Protein AF-A0A4D7QRL1-F1 (afdb_monomer_lite)

Radius of gyration: 17.26 Å; chains: 1; bounding box: 46×20×50 Å

Structure (mmCIF, N/CA/C/O backbone):
data_AF-A0A4D7QRL1-F1
#
_entry.id   AF-A0A4D7QRL1-F1
#
loop_
_atom_site.group_PDB
_atom_site.id
_atom_site.type_symbol
_atom_site.label_atom_id
_atom_site.label_alt_id
_atom_site.label_comp_id
_atom_site.label_asym_id
_atom_site.label_entity_id
_atom_site.label_seq_id
_atom_site.pdbx_PDB_ins_code
_atom_site.Cartn_x
_atom_site.Cartn_y
_atom_site.Cartn_z
_atom_site.occupancy
_atom_site.B_iso_or_equiv
_atom_site.auth_seq_id
_atom_site.auth_comp_id
_atom_site.auth_asym_id
_atom_site.auth_atom_id
_atom_site.pdbx_PDB_model_num
ATOM 1 N N . MET A 1 1 ? -24.649 6.420 22.017 1.00 55.12 1 MET A N 1
ATOM 2 C CA . MET A 1 1 ? -23.745 7.442 21.421 1.00 55.12 1 MET A CA 1
ATOM 3 C C . MET A 1 1 ? -22.504 6.752 20.880 1.00 55.12 1 MET A C 1
ATOM 5 O O . MET A 1 1 ? -21.959 5.918 21.598 1.00 55.12 1 MET A O 1
ATOM 9 N N . PRO A 1 2 ? -22.074 7.042 19.639 1.00 66.38 2 PRO A N 1
ATOM 10 C CA . PRO A 1 2 ? -20.916 6.383 19.049 1.00 66.38 2 PRO A CA 1
ATOM 11 C C . PRO A 1 2 ? -19.636 6.770 19.799 1.00 66.38 2 PRO A C 1
ATOM 13 O O . PRO A 1 2 ? -19.441 7.926 20.166 1.00 66.38 2 PRO A O 1
ATOM 16 N N . ASP A 1 3 ? -18.787 5.776 20.050 1.00 79.56 3 ASP A N 1
ATOM 17 C CA . ASP A 1 3 ? -17.551 5.923 20.818 1.00 79.56 3 ASP A CA 1
ATOM 18 C C . ASP A 1 3 ? -16.547 6.834 20.080 1.00 79.56 3 ASP A C 1
ATOM 20 O O . ASP A 1 3 ? -16.092 6.468 18.988 1.00 79.56 3 ASP A O 1
ATOM 24 N N . PRO A 1 4 ? -16.164 7.990 20.657 1.00 83.62 4 PRO A N 1
ATOM 25 C CA . PRO A 1 4 ? -15.233 8.925 20.032 1.00 83.62 4 PRO A CA 1
ATOM 26 C C . PRO A 1 4 ? -13.893 8.284 19.655 1.00 83.62 4 PRO A C 1
ATOM 28 O O . PRO A 1 4 ? -13.338 8.599 18.603 1.00 83.62 4 PRO A O 1
ATOM 31 N N . VAL A 1 5 ? -13.386 7.352 20.470 1.00 83.44 5 VAL A N 1
ATOM 32 C CA . VAL A 1 5 ? -12.102 6.681 20.222 1.00 83.44 5 VAL A CA 1
ATOM 33 C C . VAL A 1 5 ? -12.203 5.774 18.999 1.00 83.44 5 VAL A C 1
ATOM 35 O O . VAL A 1 5 ? -11.312 5.777 18.149 1.00 83.44 5 VAL A O 1
ATOM 38 N N . ALA A 1 6 ? -13.317 5.051 18.859 1.00 82.00 6 ALA A N 1
ATOM 39 C CA . ALA A 1 6 ? -13.583 4.223 17.689 1.00 82.00 6 ALA A CA 1
ATOM 40 C C . ALA A 1 6 ? -13.711 5.064 16.412 1.00 82.00 6 ALA A C 1
ATOM 42 O O . ALA A 1 6 ? -13.138 4.699 15.387 1.00 82.00 6 ALA A O 1
ATOM 43 N N . ILE A 1 7 ? -14.405 6.208 16.470 1.00 84.12 7 ILE A N 1
ATOM 44 C CA . ILE A 1 7 ? -14.516 7.127 15.327 1.00 84.12 7 ILE A CA 1
ATOM 45 C C . ILE A 1 7 ? -13.128 7.613 14.905 1.00 84.12 7 ILE A C 1
ATOM 47 O O . ILE A 1 7 ? -12.784 7.532 13.728 1.00 84.12 7 ILE A O 1
ATOM 51 N N . VAL A 1 8 ? -12.306 8.074 15.852 1.00 88.88 8 VAL A N 1
ATOM 52 C CA . VAL A 1 8 ? -10.949 8.552 15.555 1.00 88.88 8 VAL A CA 1
ATOM 53 C C . VAL A 1 8 ? -10.091 7.434 14.963 1.00 88.88 8 VAL A C 1
ATOM 55 O O . VAL A 1 8 ? -9.444 7.649 13.940 1.00 88.88 8 VAL A O 1
ATOM 58 N N . ALA A 1 9 ? -10.127 6.226 15.532 1.00 87.62 9 ALA A N 1
ATOM 59 C CA . ALA A 1 9 ? -9.399 5.070 15.009 1.00 87.62 9 ALA A CA 1
ATOM 60 C C . ALA A 1 9 ? -9.807 4.733 13.564 1.00 87.62 9 ALA A C 1
ATOM 62 O O . ALA A 1 9 ? -8.959 4.424 12.726 1.00 87.62 9 ALA A O 1
ATOM 63 N N . ILE A 1 10 ? -11.097 4.828 13.247 1.00 87.88 10 ILE A N 1
ATOM 64 C CA . ILE A 1 10 ? -11.623 4.618 11.896 1.00 87.88 10 ILE A CA 1
ATOM 65 C C . ILE A 1 10 ? -11.140 5.717 10.945 1.00 87.88 10 ILE A C 1
ATOM 67 O O . ILE A 1 10 ? -10.627 5.417 9.868 1.00 87.88 10 ILE A O 1
ATOM 71 N N . VAL A 1 11 ? -11.261 6.984 11.345 1.00 89.69 11 VAL A N 1
ATOM 72 C CA . VAL A 1 11 ? -10.868 8.140 10.526 1.00 89.69 11 VAL A CA 1
ATOM 73 C C . VAL A 1 11 ? -9.372 8.117 10.224 1.00 89.69 11 VAL A C 1
ATOM 75 O O . VAL A 1 11 ? -8.985 8.286 9.068 1.00 89.69 11 VAL A O 1
ATOM 78 N N . VAL A 1 12 ? -8.534 7.844 11.228 1.00 91.06 12 VAL A N 1
ATOM 79 C CA . VAL A 1 12 ? -7.075 7.732 11.073 1.00 91.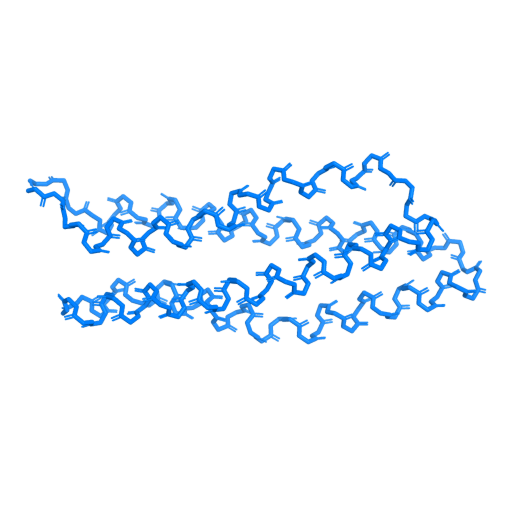06 12 VAL A CA 1
ATOM 80 C C . VAL A 1 12 ? -6.700 6.654 10.055 1.00 91.06 12 VAL A C 1
ATOM 82 O O . VAL A 1 12 ? -5.754 6.844 9.294 1.00 91.06 12 VAL A O 1
ATOM 85 N N . LEU A 1 13 ? -7.451 5.550 9.996 1.00 89.38 13 LEU A N 1
ATOM 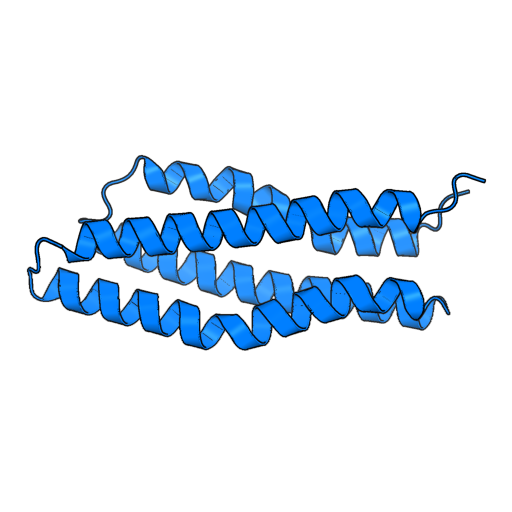86 C CA . LEU A 1 13 ? -7.206 4.476 9.036 1.00 89.38 13 LEU A CA 1
ATOM 87 C C . LEU A 1 13 ? -7.763 4.772 7.636 1.00 89.38 13 LEU A C 1
ATOM 89 O O . LEU A 1 13 ? -7.107 4.468 6.640 1.00 89.38 13 LEU A O 1
ATOM 93 N N . LEU A 1 14 ? -8.954 5.366 7.538 1.00 90.00 14 LEU A N 1
ATOM 94 C CA . LEU A 1 14 ? -9.608 5.654 6.258 1.00 90.00 14 LEU A CA 1
ATOM 95 C C . LEU A 1 14 ? -8.953 6.808 5.501 1.00 90.00 14 LEU A C 1
ATOM 97 O O . LEU A 1 14 ? -8.854 6.762 4.274 1.00 90.00 14 LEU A O 1
ATOM 101 N N . LEU A 1 15 ? -8.511 7.847 6.208 1.00 89.69 15 LEU A N 1
ATOM 102 C CA . LEU A 1 15 ? -8.054 9.086 5.586 1.00 89.69 15 LEU A CA 1
ATOM 103 C C . LEU A 1 15 ? -6.846 8.883 4.649 1.00 89.69 15 LEU A C 1
ATOM 105 O O . LEU A 1 15 ? -6.916 9.344 3.508 1.00 89.69 15 LEU A O 1
ATOM 109 N N . PRO A 1 16 ? -5.789 8.131 5.021 1.00 87.75 16 PRO A N 1
ATOM 110 C CA . PRO A 1 16 ? -4.680 7.828 4.113 1.00 87.75 16 PRO A CA 1
ATOM 111 C C . PRO A 1 16 ? -5.105 7.030 2.873 1.00 87.75 16 PRO A C 1
ATOM 113 O O . PRO A 1 16 ? -4.542 7.218 1.795 1.00 87.75 16 PRO A O 1
ATOM 116 N N . GLN A 1 17 ? -6.089 6.139 3.019 1.00 90.44 17 GLN A N 1
ATOM 117 C CA . GLN A 1 17 ? -6.588 5.272 1.947 1.00 90.44 17 GLN A CA 1
ATOM 118 C C . GLN A 1 17 ? -7.394 6.067 0.922 1.00 90.44 17 GLN A C 1
ATOM 120 O O . GLN A 1 17 ? -7.145 5.960 -0.280 1.00 90.44 17 GLN A O 1
ATOM 125 N N . ALA A 1 18 ? -8.326 6.891 1.406 1.00 88.12 18 ALA A N 1
ATOM 126 C CA . ALA A 1 18 ? -9.141 7.769 0.580 1.00 88.12 18 ALA A CA 1
ATOM 127 C C . ALA A 1 18 ? -8.270 8.819 -0.117 1.00 88.12 18 ALA A C 1
ATOM 129 O O . ALA A 1 18 ? -8.332 8.953 -1.336 1.00 88.12 18 ALA A O 1
ATOM 130 N N . TYR A 1 19 ? -7.391 9.499 0.628 1.00 87.44 19 TYR A N 1
ATOM 131 C CA . TYR A 1 19 ? -6.476 10.483 0.053 1.00 87.44 19 TYR A CA 1
ATOM 132 C C . TYR A 1 19 ? -5.623 9.876 -1.063 1.00 87.44 19 TYR A C 1
ATOM 134 O O . TYR A 1 19 ? -5.565 10.419 -2.163 1.00 87.44 19 TYR A O 1
ATOM 142 N N . PHE A 1 20 ? -5.003 8.719 -0.816 1.00 87.38 20 PHE A N 1
ATOM 143 C CA . PHE A 1 20 ? -4.183 8.058 -1.827 1.00 87.38 20 PHE A CA 1
ATOM 144 C C . PHE A 1 20 ? -5.003 7.622 -3.044 1.00 87.38 20 PHE A C 1
ATOM 146 O O . PHE A 1 20 ? -4.530 7.756 -4.171 1.00 87.38 20 PHE A O 1
ATOM 153 N N . LEU A 1 21 ? -6.239 7.158 -2.841 1.00 86.81 21 LEU A N 1
ATOM 154 C CA . LEU A 1 21 ? -7.131 6.786 -3.935 1.00 86.81 21 LEU A CA 1
ATOM 155 C C . LEU A 1 21 ? -7.476 7.969 -4.846 1.00 86.81 21 LEU A C 1
ATOM 157 O O . LEU A 1 21 ? -7.605 7.769 -6.047 1.00 86.81 21 LEU A O 1
ATOM 161 N N . PHE A 1 22 ? -7.605 9.180 -4.300 1.00 84.25 22 PHE A N 1
ATOM 162 C CA . PHE A 1 22 ? -7.884 10.385 -5.088 1.00 84.25 22 PHE A CA 1
ATOM 163 C C . PHE A 1 22 ? -6.623 11.042 -5.658 1.00 84.25 22 PHE A C 1
ATOM 165 O O . PHE A 1 22 ? -6.663 11.589 -6.758 1.00 84.25 22 PHE A O 1
ATOM 172 N N . ALA A 1 23 ? -5.490 10.963 -4.956 1.00 83.94 23 ALA A N 1
ATOM 173 C CA . ALA A 1 23 ? -4.226 11.545 -5.403 1.00 83.94 23 ALA A CA 1
ATOM 174 C C . ALA A 1 23 ? -3.539 10.699 -6.493 1.00 83.94 23 ALA A C 1
ATOM 176 O O . ALA A 1 23 ? -3.030 11.236 -7.475 1.00 83.94 23 ALA A O 1
ATOM 177 N N . SER A 1 24 ? -3.546 9.371 -6.355 1.00 81.00 24 SER A N 1
ATOM 178 C CA . SER A 1 24 ? -2.840 8.429 -7.238 1.00 81.00 24 SER A CA 1
ATOM 179 C C . SER A 1 24 ? -3.311 8.392 -8.713 1.00 81.00 24 SER A C 1
ATOM 181 O O . SER A 1 24 ? -2.451 8.272 -9.589 1.00 81.00 24 SER A O 1
ATOM 183 N N . PRO A 1 25 ? -4.612 8.551 -9.053 1.00 80.56 25 PRO A N 1
ATOM 184 C CA . PRO A 1 25 ? -5.090 8.567 -10.437 1.00 80.56 25 PRO A CA 1
ATOM 185 C C . PRO A 1 25 ? -4.493 9.695 -11.274 1.00 80.56 25 PRO A C 1
ATOM 187 O O . PRO A 1 25 ? -4.317 9.519 -12.475 1.00 80.56 25 PRO A O 1
ATOM 190 N N . SER A 1 26 ? -4.145 10.833 -10.664 1.00 81.19 26 SER A N 1
ATOM 191 C CA . SER A 1 26 ? -3.521 11.949 -11.389 1.00 81.19 26 SER A CA 1
ATOM 192 C C . SER A 1 26 ? -2.233 11.518 -12.109 1.00 81.19 26 SER A C 1
ATOM 194 O O . SER A 1 26 ? -1.973 11.944 -13.232 1.00 81.19 26 SER A O 1
ATOM 196 N N . PHE A 1 27 ? -1.493 10.563 -11.534 1.00 79.25 27 PHE A N 1
ATOM 197 C CA . PHE A 1 27 ? -0.282 9.991 -12.120 1.00 79.25 27 PHE A CA 1
ATOM 198 C C . PHE A 1 27 ? -0.547 9.010 -13.274 1.00 79.25 27 PHE A C 1
ATOM 200 O O . PHE A 1 27 ? 0.379 8.713 -14.025 1.00 79.25 27 PHE A O 1
ATOM 207 N N . LEU A 1 28 ? -1.785 8.530 -13.474 1.00 76.12 28 LEU A N 1
ATOM 208 C CA . LEU A 1 28 ? -2.137 7.698 -14.638 1.00 76.12 28 LEU A CA 1
ATOM 209 C C . LEU A 1 28 ? -2.147 8.503 -15.942 1.00 76.12 28 LEU A C 1
ATOM 211 O O . LEU A 1 28 ? -1.892 7.931 -17.010 1.00 76.12 28 LEU A O 1
ATOM 215 N N . PHE A 1 29 ? -2.419 9.806 -15.839 1.00 78.69 29 PHE A N 1
ATOM 216 C CA . PHE A 1 29 ? -2.442 10.752 -16.955 1.00 78.69 29 PHE A CA 1
ATOM 217 C C . PHE A 1 29 ? -1.049 11.297 -17.304 1.00 78.69 29 PHE A C 1
ATOM 219 O O . PHE A 1 29 ? -0.885 11.934 -18.341 1.00 78.69 29 PHE A O 1
ATOM 226 N N . VAL A 1 30 ? -0.035 11.027 -16.474 1.00 82.25 30 VAL A N 1
ATOM 227 C CA . VAL A 1 30 ? 1.347 11.476 -16.686 1.00 82.25 30 VAL A CA 1
ATOM 228 C C . VAL A 1 30 ? 2.184 10.356 -17.313 1.00 82.25 30 VAL A C 1
ATOM 230 O O . VAL A 1 30 ? 1.991 9.168 -17.040 1.00 82.25 30 VAL A O 1
ATOM 233 N N . SER A 1 31 ? 3.137 10.719 -18.176 1.00 81.94 31 SER A N 1
ATOM 234 C CA . SER A 1 31 ? 4.023 9.745 -18.816 1.00 81.94 31 SER A CA 1
ATOM 235 C C . SER A 1 31 ? 5.023 9.145 -17.822 1.00 81.94 31 SER A C 1
ATOM 237 O O . SER A 1 31 ? 5.939 9.814 -17.345 1.00 81.94 31 SER A O 1
ATOM 239 N N . LEU A 1 32 ? 4.893 7.838 -17.580 1.00 80.19 32 LEU A N 1
ATOM 240 C CA . LEU A 1 32 ? 5.833 7.031 -16.787 1.00 80.19 32 LEU A CA 1
ATOM 241 C C . LEU A 1 32 ? 7.182 6.797 -17.501 1.00 80.19 32 LEU A C 1
ATOM 243 O O . LEU A 1 32 ? 8.083 6.179 -16.935 1.00 80.19 32 LEU A O 1
ATOM 247 N N . ALA A 1 33 ? 7.341 7.293 -18.732 1.00 80.19 33 ALA A N 1
ATOM 248 C CA . ALA A 1 33 ? 8.642 7.339 -19.394 1.00 80.19 33 ALA A CA 1
ATOM 249 C C . ALA A 1 33 ? 9.588 8.351 -18.724 1.00 80.19 33 ALA A C 1
ATOM 251 O O . ALA A 1 33 ? 10.800 8.191 -18.799 1.00 80.19 33 ALA A O 1
ATOM 252 N N . ILE A 1 34 ? 9.046 9.364 -18.037 1.00 85.50 34 ILE A N 1
ATOM 253 C CA . ILE A 1 34 ? 9.838 10.402 -17.373 1.00 85.50 34 ILE A CA 1
ATOM 254 C C . ILE A 1 34 ? 10.437 9.833 -16.071 1.00 85.50 34 ILE A C 1
ATOM 256 O O . ILE A 1 34 ? 9.674 9.451 -15.174 1.00 85.50 34 ILE A O 1
ATOM 260 N N . PRO A 1 35 ? 11.777 9.828 -15.900 1.00 85.81 35 PRO A N 1
ATOM 261 C CA . PRO A 1 35 ? 12.433 9.285 -14.707 1.00 85.81 35 PRO A CA 1
ATOM 262 C C . PRO A 1 35 ? 11.946 9.880 -13.385 1.00 85.81 35 PRO A C 1
ATOM 264 O O . PRO A 1 35 ? 11.667 9.143 -12.438 1.00 85.81 35 PRO A O 1
ATOM 267 N N . GLY A 1 36 ? 11.763 11.203 -13.336 1.00 87.12 36 GLY A N 1
ATOM 268 C CA . GLY A 1 36 ? 11.286 11.891 -12.134 1.00 87.12 36 GLY A CA 1
ATOM 269 C C . GLY A 1 36 ? 9.906 11.416 -11.670 1.00 87.12 36 GLY A C 1
ATOM 270 O O . GLY A 1 36 ? 9.684 11.243 -10.474 1.00 87.12 36 GLY A O 1
ATOM 271 N N . VAL A 1 37 ? 8.996 11.122 -12.605 1.00 86.69 37 VAL A N 1
ATOM 272 C CA . VAL A 1 37 ? 7.617 10.710 -12.291 1.00 86.69 37 VAL A CA 1
ATOM 273 C C . VAL A 1 37 ? 7.589 9.324 -11.652 1.00 86.69 37 VAL A C 1
ATOM 275 O O . VAL A 1 37 ? 6.872 9.111 -10.678 1.00 86.69 37 VAL A O 1
ATOM 278 N N . THR A 1 38 ? 8.389 8.375 -12.143 1.00 87.19 38 THR A N 1
ATOM 279 C CA . THR A 1 38 ? 8.405 7.014 -11.579 1.00 87.19 38 THR A CA 1
ATOM 280 C C . THR A 1 38 ? 9.075 6.957 -10.216 1.00 87.19 38 THR A C 1
ATOM 282 O O . THR A 1 38 ? 8.632 6.196 -9.359 1.00 87.19 38 THR A O 1
ATOM 285 N N . VAL A 1 39 ? 10.127 7.755 -9.999 1.00 88.06 39 VAL A N 1
ATOM 286 C CA . VAL A 1 39 ? 10.779 7.864 -8.687 1.00 88.06 39 VAL A CA 1
ATOM 287 C C . VAL A 1 39 ? 9.810 8.487 -7.686 1.00 88.06 39 VAL A C 1
ATOM 289 O O . VAL A 1 39 ? 9.639 7.948 -6.593 1.00 88.06 39 VAL A O 1
ATOM 292 N N . LEU A 1 40 ? 9.110 9.556 -8.081 1.00 89.75 40 LEU A N 1
ATOM 293 C CA . LEU A 1 40 ? 8.071 10.173 -7.260 1.00 89.75 40 LEU A CA 1
ATOM 294 C C . LEU A 1 40 ? 6.961 9.172 -6.918 1.00 89.75 40 LEU A C 1
ATOM 296 O O . LEU A 1 40 ? 6.605 9.034 -5.750 1.00 89.75 40 LEU A O 1
ATOM 300 N N . LEU A 1 41 ? 6.475 8.412 -7.902 1.00 88.75 41 LEU A N 1
ATOM 301 C CA . LEU A 1 41 ? 5.454 7.384 -7.702 1.00 88.75 41 LEU A CA 1
ATOM 302 C C . LEU A 1 41 ? 5.925 6.285 -6.735 1.00 88.75 41 LEU A C 1
ATOM 304 O O . LEU A 1 41 ? 5.190 5.897 -5.827 1.00 88.75 41 LEU A O 1
ATOM 308 N N . ARG A 1 42 ? 7.171 5.820 -6.873 1.00 91.12 42 ARG A N 1
ATOM 309 C CA . ARG A 1 42 ? 7.788 4.822 -5.986 1.00 91.12 42 ARG A CA 1
ATOM 310 C C . ARG A 1 42 ? 7.907 5.330 -4.549 1.00 91.12 42 ARG A C 1
ATOM 312 O O . ARG A 1 42 ? 7.611 4.596 -3.603 1.00 91.12 42 ARG A O 1
ATOM 319 N N . VAL A 1 43 ? 8.306 6.589 -4.366 1.00 91.38 43 VAL A N 1
ATOM 320 C CA . VAL A 1 43 ? 8.354 7.239 -3.047 1.00 91.38 43 VAL A CA 1
ATOM 321 C C . VAL A 1 43 ? 6.951 7.382 -2.459 1.00 91.38 43 VAL A C 1
ATOM 323 O O . VAL A 1 43 ? 6.748 7.034 -1.295 1.00 91.38 43 VAL A O 1
ATOM 326 N N . LEU A 1 44 ? 5.977 7.816 -3.260 1.00 91.19 44 LEU A N 1
ATOM 327 C CA . LEU A 1 44 ? 4.586 7.981 -2.849 1.00 91.19 44 LEU A CA 1
ATOM 328 C C . LEU A 1 44 ? 3.980 6.653 -2.365 1.00 91.19 44 LEU A C 1
ATOM 330 O O . LEU A 1 44 ? 3.400 6.605 -1.282 1.00 91.19 44 LEU A O 1
ATOM 334 N N . PHE A 1 45 ? 4.179 5.557 -3.104 1.00 89.00 45 PHE A N 1
ATOM 335 C CA . PHE A 1 45 ? 3.749 4.221 -2.678 1.00 89.00 45 PHE A CA 1
ATOM 336 C C . PHE A 1 45 ? 4.467 3.749 -1.408 1.00 89.00 45 PHE A C 1
ATOM 338 O O . PHE A 1 45 ? 3.831 3.199 -0.509 1.00 89.00 45 PHE A O 1
ATOM 345 N N . SER A 1 46 ? 5.776 3.991 -1.287 1.00 92.25 46 SER A N 1
ATOM 346 C CA . SER A 1 46 ? 6.529 3.656 -0.070 1.00 92.25 46 SER A CA 1
ATOM 347 C C . SER A 1 46 ? 5.983 4.389 1.158 1.00 92.25 46 SER A C 1
ATOM 349 O O . SER A 1 46 ? 5.833 3.782 2.224 1.00 92.25 46 SER A O 1
ATOM 351 N N . LEU A 1 47 ? 5.659 5.677 1.008 1.00 92.19 47 LEU A N 1
ATOM 352 C CA . LEU A 1 47 ? 5.057 6.488 2.061 1.00 92.19 47 LEU A CA 1
ATOM 353 C C . LEU A 1 47 ? 3.646 6.003 2.393 1.00 92.19 47 LEU A C 1
ATOM 355 O O . LEU A 1 47 ? 3.337 5.828 3.567 1.00 92.19 47 LEU A O 1
ATOM 359 N N . HIS A 1 48 ? 2.828 5.709 1.383 1.00 90.00 48 HIS A N 1
ATOM 360 C CA . HIS A 1 48 ? 1.489 5.166 1.575 1.00 90.00 48 HIS A CA 1
ATOM 361 C C . HIS A 1 48 ? 1.511 3.844 2.353 1.00 90.00 48 HIS A C 1
ATOM 363 O O . HIS A 1 48 ? 0.810 3.724 3.354 1.00 90.00 48 HIS A O 1
ATOM 369 N N . CYS A 1 49 ? 2.371 2.886 1.985 1.00 90.25 49 CYS A N 1
ATOM 370 C CA . CYS A 1 49 ? 2.510 1.637 2.738 1.00 90.25 49 CYS A CA 1
ATOM 371 C C . CYS A 1 49 ? 2.946 1.884 4.189 1.00 90.25 49 CYS A C 1
ATOM 373 O O . CYS A 1 49 ? 2.423 1.241 5.092 1.00 90.25 49 CYS A O 1
ATOM 375 N N . LYS A 1 50 ? 3.882 2.818 4.435 1.00 92.69 50 LYS A N 1
ATOM 376 C CA . LYS A 1 50 ? 4.285 3.189 5.805 1.00 92.69 50 LYS A CA 1
ATOM 377 C C . LYS A 1 50 ? 3.102 3.754 6.589 1.00 92.69 50 LYS A C 1
ATOM 379 O O . LYS A 1 50 ? 2.849 3.292 7.695 1.00 92.69 50 LYS A O 1
ATOM 384 N N . LEU A 1 51 ? 2.395 4.731 6.023 1.00 93.62 51 LEU A N 1
ATOM 385 C CA . LEU A 1 51 ? 1.233 5.351 6.657 1.00 93.62 51 LEU A CA 1
ATOM 386 C C . LEU A 1 51 ? 0.154 4.314 6.956 1.00 93.62 51 LEU A C 1
ATOM 388 O O . LEU A 1 51 ? -0.406 4.341 8.040 1.00 93.62 51 LEU A O 1
ATOM 392 N N . LEU A 1 52 ? -0.082 3.368 6.048 1.00 92.94 52 LEU A N 1
ATOM 393 C CA . LEU A 1 52 ? -1.062 2.307 6.242 1.00 92.94 52 LEU A CA 1
ATOM 394 C C . LEU A 1 52 ? -0.668 1.342 7.371 1.00 92.94 52 LEU A C 1
ATOM 396 O O . LEU A 1 52 ? -1.517 0.980 8.182 1.00 92.94 52 LEU A O 1
ATOM 400 N N . THR A 1 53 ? 0.614 0.974 7.476 1.00 93.69 53 THR A N 1
ATOM 401 C CA . THR A 1 53 ? 1.121 0.184 8.610 1.00 93.69 53 THR A CA 1
ATOM 402 C C . THR A 1 53 ? 0.944 0.930 9.936 1.00 93.69 53 THR A C 1
ATOM 404 O O . THR A 1 53 ? 0.442 0.348 10.895 1.00 93.69 53 THR A O 1
ATOM 407 N N . TRP A 1 54 ? 1.309 2.216 9.994 1.00 95.50 54 TRP A N 1
ATOM 408 C CA . TRP A 1 54 ? 1.178 3.027 11.211 1.00 95.50 54 TRP A CA 1
ATOM 409 C C . TRP A 1 54 ? -0.279 3.280 11.599 1.00 95.50 54 TRP A C 1
ATOM 411 O O . TRP A 1 54 ? -0.644 3.068 12.751 1.00 95.50 54 TRP A O 1
ATOM 421 N N . ALA A 1 55 ? -1.114 3.693 10.646 1.00 94.12 55 ALA A N 1
ATOM 422 C CA . ALA A 1 55 ? -2.525 3.963 10.875 1.00 94.12 55 ALA A CA 1
ATOM 423 C C . ALA A 1 55 ? -3.262 2.692 11.305 1.00 94.12 55 ALA A C 1
ATOM 425 O O . ALA A 1 55 ? -3.944 2.704 12.322 1.00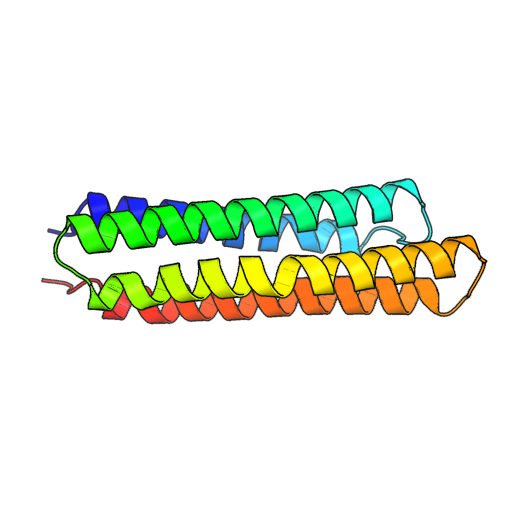 94.12 55 ALA A O 1
ATOM 426 N N . GLY A 1 56 ? -3.062 1.569 10.604 1.00 93.19 56 GLY A N 1
ATOM 427 C CA . GLY A 1 56 ? -3.671 0.293 10.985 1.00 93.19 56 GLY A 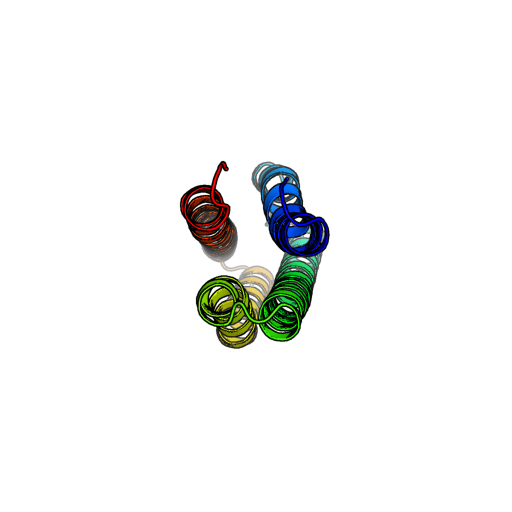CA 1
ATOM 428 C C . GLY A 1 56 ? -3.195 -0.196 12.355 1.00 93.19 56 GLY A C 1
ATOM 429 O O . GLY A 1 56 ? -4.006 -0.645 13.159 1.00 93.19 56 GLY A O 1
ATOM 430 N N . GLY A 1 57 ? -1.906 -0.037 12.671 1.00 94.69 57 GLY A N 1
ATOM 431 C CA . GLY A 1 57 ? -1.369 -0.361 13.993 1.00 94.69 57 GLY A CA 1
ATOM 432 C C . GLY A 1 57 ? -1.994 0.487 15.103 1.00 94.69 57 GLY A C 1
ATOM 433 O O . GLY A 1 57 ? 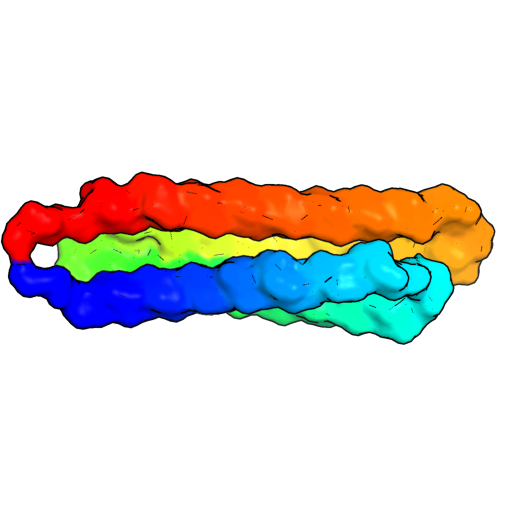-2.472 -0.058 16.095 1.00 94.69 57 GLY A O 1
ATOM 434 N N . LEU A 1 58 ? -2.055 1.810 14.921 1.00 94.38 58 LEU A N 1
ATOM 435 C CA . LEU A 1 58 ? -2.629 2.726 15.908 1.00 94.38 58 LEU A CA 1
ATOM 436 C C . LEU A 1 58 ? -4.127 2.471 16.116 1.00 94.38 58 LEU A C 1
ATOM 438 O O . LEU A 1 58 ? -4.589 2.422 17.255 1.00 94.38 58 LEU A O 1
ATOM 442 N N . SER A 1 59 ? -4.874 2.234 15.037 1.00 91.31 59 SER A N 1
ATOM 443 C CA . SER A 1 59 ? -6.295 1.895 15.115 1.00 91.31 59 SER A CA 1
ATOM 444 C C . SER A 1 59 ? -6.523 0.556 15.816 1.00 91.31 59 SER A C 1
ATOM 446 O O . SER A 1 59 ? -7.421 0.452 16.648 1.00 91.31 59 SER A O 1
ATOM 448 N N . ALA A 1 60 ? -5.699 -0.462 15.544 1.00 92.75 60 ALA A N 1
ATOM 449 C CA . ALA A 1 60 ? -5.774 -1.744 16.243 1.00 92.75 60 ALA A CA 1
ATOM 450 C C . ALA A 1 60 ? -5.503 -1.591 17.747 1.00 92.75 60 ALA A C 1
ATOM 452 O O . ALA A 1 60 ? -6.259 -2.119 18.562 1.00 92.75 60 ALA A O 1
ATOM 453 N N . LEU A 1 61 ? -4.474 -0.823 18.121 1.00 93.38 61 LEU A N 1
ATOM 454 C CA . LEU A 1 61 ? -4.155 -0.535 19.521 1.00 93.38 61 LEU A CA 1
ATOM 455 C C . LEU A 1 61 ? -5.290 0.216 20.228 1.00 93.38 61 LEU A C 1
ATOM 457 O O . LEU A 1 61 ? -5.625 -0.126 21.359 1.00 93.38 61 LEU A O 1
ATOM 461 N N . ALA A 1 62 ? -5.931 1.177 19.560 1.00 90.25 62 ALA A N 1
ATOM 462 C CA . ALA A 1 62 ? -7.081 1.896 20.108 1.00 90.25 62 ALA A CA 1
ATOM 463 C C . ALA A 1 62 ? -8.279 0.963 20.381 1.00 90.25 62 ALA A C 1
ATOM 465 O O . ALA A 1 62 ? -8.916 1.052 21.433 1.00 90.25 62 ALA A O 1
ATOM 466 N N . PHE A 1 63 ? -8.565 0.020 19.477 1.00 86.88 63 PHE A N 1
ATOM 467 C CA . PHE A 1 63 ? -9.622 -0.977 19.689 1.00 86.88 63 PHE A CA 1
ATOM 468 C C . PHE A 1 63 ? -9.283 -1.991 20.788 1.00 86.88 63 PHE A C 1
ATOM 470 O O . PHE A 1 63 ? -10.168 -2.400 21.539 1.00 86.88 63 PHE A O 1
ATOM 477 N N . LEU A 1 64 ? -8.011 -2.367 20.938 1.00 89.94 64 LEU A N 1
ATOM 478 C CA . LEU A 1 64 ? -7.570 -3.208 22.054 1.00 89.94 64 LEU A CA 1
ATOM 479 C C . LEU A 1 64 ? -7.690 -2.476 23.396 1.00 89.94 64 LEU A C 1
ATOM 481 O O . LEU A 1 64 ? -8.235 -3.036 24.344 1.00 89.94 64 LEU A O 1
ATOM 485 N N . ALA A 1 65 ? -7.256 -1.214 23.464 1.00 87.88 65 ALA A N 1
ATOM 486 C CA . ALA A 1 65 ? -7.317 -0.394 24.676 1.00 87.88 65 ALA A CA 1
ATOM 487 C C . ALA A 1 65 ? -8.755 -0.113 25.145 1.00 87.88 65 ALA A C 1
ATOM 489 O O . ALA A 1 65 ? -8.993 0.072 26.335 1.00 87.88 65 ALA A O 1
ATOM 490 N N . THR A 1 66 ? -9.721 -0.119 24.224 1.00 86.00 66 THR A N 1
ATOM 491 C CA . THR A 1 66 ? -11.155 0.048 24.522 1.00 86.00 66 THR A CA 1
ATOM 492 C C . THR A 1 66 ? -11.877 -1.276 24.809 1.00 86.00 66 THR A C 1
ATOM 494 O O . THR A 1 66 ? -13.099 -1.293 24.942 1.00 86.00 66 THR A O 1
ATOM 497 N N . GLY A 1 67 ? -11.146 -2.396 24.916 1.00 82.50 67 GLY A N 1
ATOM 498 C CA . GLY A 1 67 ? -11.708 -3.708 25.255 1.00 82.50 67 GLY A CA 1
ATOM 499 C C . GLY A 1 67 ? -12.457 -4.385 24.106 1.00 82.50 67 GLY A C 1
ATOM 500 O O . GLY A 1 67 ? -13.286 -5.262 24.343 1.00 82.50 67 GLY A O 1
ATOM 501 N N . ARG A 1 68 ? -12.186 -3.997 22.853 1.00 82.75 68 ARG A N 1
ATOM 502 C CA . ARG A 1 68 ? -12.881 -4.495 21.657 1.00 82.75 68 ARG A CA 1
ATOM 503 C C . ARG A 1 68 ? -11.939 -5.265 20.717 1.00 82.75 68 ARG A C 1
ATOM 505 O O . ARG A 1 68 ? -11.748 -4.871 19.563 1.00 82.75 68 ARG A O 1
ATOM 512 N N . PRO A 1 69 ? -11.364 -6.399 21.163 1.00 83.94 69 PRO A N 1
ATOM 513 C CA . PRO A 1 69 ? -10.335 -7.125 20.416 1.00 83.94 69 PRO A CA 1
ATOM 514 C C . PRO A 1 69 ? -10.827 -7.642 19.061 1.00 83.94 69 PRO A C 1
ATOM 516 O O . PRO A 1 69 ? -10.069 -7.637 18.095 1.00 83.94 69 PRO A O 1
ATOM 519 N N . ALA A 1 70 ? -12.109 -8.005 18.950 1.00 83.25 70 ALA A N 1
ATOM 520 C CA . ALA A 1 70 ? -12.703 -8.426 17.682 1.00 83.25 70 ALA A CA 1
ATOM 521 C C . ALA A 1 70 ? -12.634 -7.325 16.605 1.00 83.25 70 ALA A C 1
ATOM 523 O O . ALA A 1 70 ? -12.389 -7.620 15.437 1.00 83.25 70 ALA A O 1
ATOM 524 N N . MET A 1 71 ? -12.792 -6.052 16.991 1.00 81.25 71 MET A N 1
ATOM 525 C CA . MET A 1 71 ? -12.690 -4.926 16.055 1.00 81.25 71 MET A CA 1
ATOM 526 C C . MET A 1 71 ? -11.239 -4.632 15.661 1.00 81.25 71 MET A C 1
ATOM 528 O O . MET A 1 71 ? -11.004 -4.113 14.574 1.00 81.25 71 MET A O 1
ATOM 532 N N . ALA A 1 72 ? -10.268 -4.963 16.520 1.00 88.38 72 ALA A N 1
ATOM 533 C CA . ALA A 1 72 ? -8.846 -4.734 16.268 1.00 88.38 72 ALA A CA 1
ATOM 534 C C . ALA A 1 72 ? -8.277 -5.650 15.170 1.00 88.38 72 ALA A C 1
ATOM 536 O O . ALA A 1 72 ? -7.287 -5.296 14.530 1.00 88.38 72 ALA A O 1
ATOM 537 N N . CYS A 1 73 ? -8.918 -6.794 14.904 1.00 89.44 73 CYS A N 1
ATOM 538 C CA . CYS A 1 73 ? -8.481 -7.748 13.882 1.00 89.44 73 CYS A CA 1
ATOM 539 C C . CYS A 1 73 ? -8.398 -7.124 12.483 1.00 89.44 73 CYS A C 1
ATOM 541 O O . CYS A 1 73 ? -7.436 -7.362 11.758 1.00 89.44 73 CYS A O 1
ATOM 543 N N . VAL A 1 74 ? -9.383 -6.302 12.110 1.00 88.25 74 VAL A N 1
ATOM 544 C CA . VAL A 1 74 ? -9.446 -5.662 10.786 1.00 88.25 74 VAL A CA 1
ATOM 545 C C . VAL A 1 74 ? -8.274 -4.690 10.556 1.00 88.25 74 VAL A C 1
ATOM 547 O O . VAL A 1 74 ? -7.503 -4.911 9.620 1.00 88.25 74 VAL A O 1
ATOM 550 N N . PRO A 1 75 ? -8.066 -3.644 11.382 1.00 90.62 75 PRO A N 1
ATOM 551 C CA . PRO A 1 75 ? -6.947 -2.720 11.209 1.00 90.62 75 PRO A CA 1
ATOM 552 C C . PRO A 1 75 ? -5.578 -3.401 11.390 1.00 90.62 75 PRO A C 1
ATOM 554 O O . PRO A 1 75 ? -4.632 -3.049 10.683 1.00 90.62 75 PRO A O 1
ATOM 557 N N . ALA A 1 76 ? -5.473 -4.425 12.249 1.00 92.75 76 ALA A N 1
ATOM 558 C CA . ALA A 1 76 ? -4.249 -5.214 12.400 1.00 92.75 76 ALA A CA 1
ATOM 559 C C . ALA A 1 76 ? -3.914 -6.012 11.129 1.00 92.75 76 ALA A C 1
ATOM 561 O O . ALA A 1 76 ? -2.768 -5.997 10.677 1.00 92.75 76 ALA A O 1
ATOM 562 N N . ALA A 1 77 ? -4.907 -6.661 10.512 1.00 92.38 77 ALA A N 1
ATOM 563 C CA . ALA A 1 77 ? -4.726 -7.381 9.255 1.00 92.38 77 ALA A CA 1
ATOM 564 C C . ALA A 1 77 ? -4.277 -6.440 8.127 1.00 92.38 77 ALA A C 1
ATOM 566 O O . ALA A 1 77 ? -3.359 -6.774 7.378 1.00 92.38 77 ALA A O 1
ATOM 567 N N . VAL A 1 78 ? -4.858 -5.237 8.047 1.00 91.94 78 VAL A N 1
ATOM 568 C CA . VAL A 1 78 ? -4.446 -4.204 7.082 1.00 91.94 78 VAL A CA 1
ATOM 569 C C . VAL A 1 78 ? -2.996 -3.771 7.311 1.00 91.94 78 VAL A C 1
ATOM 571 O O . VAL A 1 78 ? -2.213 -3.727 6.359 1.00 91.94 78 VAL A O 1
ATOM 574 N N . ALA A 1 79 ? -2.608 -3.504 8.561 1.00 94.50 79 ALA A N 1
ATOM 575 C CA . ALA A 1 79 ? -1.243 -3.106 8.897 1.00 94.50 79 ALA A CA 1
ATOM 576 C C . ALA A 1 79 ? -0.214 -4.192 8.542 1.00 94.50 79 ALA A C 1
ATOM 578 O O . ALA A 1 79 ? 0.818 -3.890 7.933 1.00 94.50 79 ALA A O 1
ATOM 579 N N . LEU A 1 80 ? -0.514 -5.452 8.878 1.00 94.38 80 LEU A N 1
ATOM 580 C CA . LEU A 1 80 ? 0.327 -6.609 8.567 1.00 94.38 80 LEU A CA 1
ATOM 581 C C . LEU A 1 80 ? 0.444 -6.828 7.058 1.00 94.38 80 LEU A C 1
ATOM 583 O O . LEU A 1 80 ? 1.554 -6.975 6.546 1.00 94.38 80 LEU A O 1
ATOM 587 N N . ALA A 1 81 ? -0.675 -6.791 6.331 1.00 90.81 81 ALA A N 1
ATOM 588 C CA . ALA A 1 81 ? -0.680 -6.929 4.879 1.00 90.81 81 ALA A CA 1
ATOM 589 C C . ALA A 1 81 ? 0.169 -5.836 4.214 1.00 90.81 81 ALA A C 1
ATOM 591 O O . ALA A 1 81 ? 1.017 -6.143 3.377 1.00 90.81 81 ALA A O 1
ATOM 592 N N . ALA A 1 82 ? 0.015 -4.576 4.636 1.00 91.56 82 ALA A N 1
ATOM 593 C CA . ALA A 1 82 ? 0.817 -3.462 4.139 1.00 91.56 82 ALA A CA 1
ATOM 594 C C . ALA A 1 82 ? 2.314 -3.663 4.419 1.00 91.56 82 ALA A C 1
ATOM 596 O O . ALA A 1 82 ? 3.144 -3.473 3.528 1.00 91.56 82 ALA A O 1
ATOM 597 N N . MET A 1 83 ? 2.663 -4.097 5.632 1.00 93.38 83 MET A N 1
ATOM 598 C CA . MET A 1 83 ? 4.048 -4.323 6.043 1.00 93.38 83 MET A CA 1
ATOM 599 C C . MET A 1 83 ? 4.715 -5.451 5.241 1.00 93.38 83 MET A C 1
ATOM 601 O O . MET A 1 83 ? 5.849 -5.293 4.788 1.00 93.38 83 MET A O 1
ATOM 605 N N . LEU A 1 84 ? 4.006 -6.563 5.022 1.00 92.06 84 LEU A N 1
ATOM 606 C CA . LEU A 1 84 ? 4.518 -7.741 4.312 1.00 92.06 84 LEU A CA 1
ATOM 607 C C . LEU A 1 84 ? 4.541 -7.568 2.786 1.00 92.06 84 LEU A C 1
ATOM 609 O O . LEU A 1 84 ? 5.431 -8.101 2.115 1.00 92.06 84 LEU A O 1
ATOM 613 N N . ALA A 1 85 ? 3.580 -6.832 2.222 1.00 88.44 85 ALA A N 1
ATOM 614 C CA . ALA A 1 85 ? 3.500 -6.582 0.784 1.00 88.44 85 ALA A CA 1
ATOM 615 C C . ALA A 1 85 ? 4.509 -5.522 0.320 1.00 88.44 85 ALA A C 1
ATOM 617 O O . ALA A 1 85 ? 5.067 -5.640 -0.773 1.00 88.44 85 ALA A O 1
ATOM 618 N N . LYS A 1 86 ? 4.790 -4.515 1.158 1.00 90.69 86 LYS A N 1
ATOM 619 C CA . LYS A 1 86 ? 5.678 -3.388 0.845 1.00 90.69 86 LYS A CA 1
ATOM 620 C C . LYS A 1 86 ? 7.026 -3.779 0.219 1.00 90.69 86 LYS A C 1
ATOM 622 O O . LYS A 1 86 ? 7.324 -3.234 -0.841 1.00 90.69 86 LYS A O 1
ATOM 627 N N . PRO A 1 87 ? 7.857 -4.671 0.799 1.00 91.25 87 PRO A N 1
ATOM 628 C CA . PRO A 1 87 ? 9.171 -4.967 0.224 1.00 91.25 87 PRO A CA 1
ATOM 629 C C . PRO A 1 87 ? 9.063 -5.595 -1.169 1.00 91.25 87 PRO A C 1
ATOM 631 O O . PRO A 1 87 ? 9.797 -5.203 -2.071 1.00 91.25 87 PRO A O 1
ATOM 634 N N . ARG A 1 88 ? 8.102 -6.507 -1.376 1.00 91.69 88 ARG A N 1
ATOM 635 C CA . ARG A 1 88 ? 7.874 -7.150 -2.680 1.00 91.69 88 ARG A CA 1
ATOM 636 C C . ARG A 1 88 ? 7.367 -6.158 -3.721 1.00 91.69 88 ARG A C 1
ATOM 638 O O . ARG A 1 88 ? 7.830 -6.169 -4.857 1.00 91.69 88 ARG A O 1
ATOM 645 N N . PHE A 1 89 ? 6.442 -5.288 -3.326 1.00 89.56 89 PHE A N 1
ATOM 646 C CA . PHE A 1 89 ? 5.889 -4.267 -4.207 1.00 89.56 89 PHE A CA 1
ATOM 647 C C . PHE A 1 89 ? 6.951 -3.249 -4.639 1.00 89.56 89 PHE A C 1
ATOM 649 O O . PHE A 1 89 ? 7.058 -2.936 -5.823 1.00 89.56 89 PHE A O 1
ATOM 656 N N . LEU A 1 90 ? 7.774 -2.774 -3.697 1.00 91.75 90 LEU A N 1
ATOM 657 C CA . LEU A 1 90 ? 8.858 -1.840 -3.999 1.00 91.75 90 LEU A CA 1
ATOM 658 C C . LEU A 1 90 ? 9.952 -2.489 -4.848 1.00 91.75 90 LEU A C 1
ATOM 660 O O . LEU A 1 90 ? 10.404 -1.859 -5.796 1.00 91.75 90 LEU A O 1
ATOM 664 N N . ALA A 1 91 ? 10.306 -3.751 -4.592 1.00 92.31 91 ALA A N 1
ATOM 665 C CA . ALA A 1 91 ? 11.249 -4.482 -5.436 1.00 92.31 91 ALA A CA 1
ATOM 666 C C . ALA A 1 91 ? 10.745 -4.618 -6.885 1.00 92.31 91 ALA A C 1
ATOM 668 O O . ALA A 1 91 ? 11.506 -4.403 -7.824 1.00 92.31 91 ALA A O 1
ATOM 669 N N . ALA A 1 92 ? 9.452 -4.904 -7.083 1.00 90.31 92 ALA A N 1
ATOM 670 C CA . ALA A 1 92 ? 8.859 -4.965 -8.420 1.00 90.31 92 ALA A CA 1
ATOM 671 C C . ALA A 1 92 ? 8.879 -3.599 -9.135 1.00 90.31 92 ALA A C 1
ATOM 673 O O . ALA A 1 92 ? 9.091 -3.541 -10.349 1.00 90.31 92 ALA A O 1
ATOM 674 N N . PHE A 1 93 ? 8.678 -2.509 -8.386 1.00 90.25 93 PHE A N 1
ATOM 675 C CA . PHE A 1 93 ? 8.794 -1.138 -8.888 1.00 90.25 93 PHE A CA 1
ATOM 676 C C . PHE A 1 93 ? 10.233 -0.796 -9.284 1.00 90.25 93 PHE A C 1
ATOM 678 O O . PHE A 1 93 ? 10.454 -0.323 -10.396 1.00 90.25 93 PHE A O 1
ATOM 685 N N . ASP A 1 94 ? 11.198 -1.075 -8.408 1.00 92.44 94 ASP A N 1
ATOM 686 C CA . ASP A 1 94 ? 12.619 -0.796 -8.625 1.00 92.44 94 ASP A CA 1
ATOM 687 C C . ASP A 1 94 ? 13.149 -1.587 -9.841 1.00 92.44 94 ASP A C 1
ATOM 689 O O . ASP A 1 94 ? 13.826 -1.032 -10.704 1.00 92.44 94 ASP A O 1
ATOM 693 N N . GLU A 1 95 ? 12.740 -2.850 -9.999 1.00 93.25 95 GLU A N 1
ATOM 694 C CA . GLU A 1 95 ? 13.068 -3.668 -11.172 1.00 93.25 95 GLU A CA 1
ATOM 695 C C . GLU A 1 95 ? 12.439 -3.116 -12.467 1.00 93.25 95 GLU A C 1
ATOM 697 O O . GLU A 1 95 ? 13.065 -3.116 -13.526 1.00 93.25 95 GLU A O 1
ATOM 702 N N . ALA A 1 96 ? 11.192 -2.637 -12.416 1.00 89.69 96 ALA A N 1
ATOM 703 C CA . ALA A 1 96 ? 10.535 -2.050 -13.584 1.00 89.69 96 ALA A CA 1
ATOM 704 C C . ALA A 1 96 ? 11.147 -0.693 -13.986 1.00 89.69 96 ALA A C 1
ATOM 706 O O . ALA A 1 96 ? 11.195 -0.384 -15.176 1.00 89.69 96 ALA A O 1
ATOM 707 N N . ILE A 1 97 ? 11.647 0.084 -13.020 1.00 90.12 97 ILE A N 1
ATOM 708 C CA . ILE A 1 97 ? 12.426 1.306 -13.263 1.00 90.12 97 ILE A CA 1
ATOM 709 C C . ILE A 1 97 ? 13.755 0.957 -13.942 1.00 90.12 97 ILE A C 1
ATOM 711 O O . ILE A 1 97 ? 14.049 1.517 -14.994 1.00 90.12 97 ILE A O 1
ATOM 715 N N . ALA A 1 98 ? 14.501 -0.019 -13.414 1.00 91.44 98 ALA A N 1
ATOM 716 C CA . ALA A 1 98 ? 15.784 -0.435 -13.983 1.00 91.44 98 ALA A CA 1
ATOM 717 C C . ALA A 1 98 ? 15.658 -0.900 -15.446 1.00 91.44 98 ALA A C 1
ATOM 719 O O . ALA A 1 98 ? 16.451 -0.505 -16.297 1.00 91.44 98 ALA A O 1
ATOM 720 N N . ARG A 1 99 ? 14.613 -1.676 -15.767 1.00 90.19 99 ARG A N 1
ATOM 721 C CA . ARG A 1 99 ? 14.321 -2.105 -17.148 1.00 90.19 99 ARG A CA 1
ATOM 722 C C . ARG A 1 99 ? 13.994 -0.945 -18.084 1.00 90.19 99 ARG A C 1
ATOM 724 O O . ARG A 1 99 ? 14.406 -0.944 -19.240 1.00 90.19 99 ARG A O 1
ATOM 731 N N . ARG A 1 100 ? 13.262 0.060 -17.596 1.00 90.00 100 ARG A N 1
ATOM 732 C CA . ARG A 1 100 ? 12.997 1.275 -18.376 1.00 90.00 100 ARG A CA 1
ATOM 733 C C . ARG A 1 100 ? 14.295 2.031 -18.642 1.00 90.00 100 ARG A C 1
ATOM 735 O O . ARG A 1 100 ? 14.502 2.471 -19.767 1.00 90.00 100 ARG A O 1
ATOM 742 N N . ASP A 1 101 ? 15.153 2.166 -17.636 1.00 88.94 101 ASP A N 1
ATOM 743 C CA . ASP A 1 101 ? 16.436 2.867 -17.769 1.00 88.94 101 ASP A CA 1
ATOM 744 C C . ASP A 1 101 ? 17.395 2.140 -18.726 1.00 88.94 101 ASP A C 1
ATOM 746 O O . ASP A 1 101 ? 18.192 2.785 -19.399 1.00 88.94 101 ASP A O 1
ATOM 750 N N . ALA A 1 102 ? 17.244 0.819 -18.876 1.00 91.00 102 ALA A N 1
ATOM 751 C CA . ALA A 1 102 ? 17.908 0.017 -19.906 1.00 91.00 102 ALA A CA 1
ATOM 752 C C . ALA A 1 102 ? 17.293 0.157 -21.320 1.00 91.00 102 ALA A C 1
ATOM 754 O O . ALA A 1 102 ? 17.784 -0.458 -22.264 1.00 91.00 102 ALA A O 1
ATOM 755 N N . GLY A 1 103 ? 16.227 0.948 -21.488 1.00 86.88 103 GLY A N 1
ATOM 756 C CA . GLY A 1 103 ? 15.584 1.211 -22.780 1.00 86.88 103 GLY A CA 1
ATOM 757 C C . GLY A 1 103 ? 14.518 0.193 -23.199 1.00 86.88 103 GLY A C 1
ATOM 758 O O . GLY A 1 103 ? 14.083 0.203 -24.351 1.00 86.88 103 GLY A O 1
ATOM 759 N N . GLU A 1 104 ? 14.058 -0.687 -22.303 1.00 89.75 104 GLU A N 1
ATOM 760 C CA . GLU A 1 104 ? 13.046 -1.688 -22.652 1.00 89.75 104 GLU A CA 1
ATOM 761 C C . GLU A 1 104 ? 11.663 -1.061 -22.908 1.00 89.75 104 GLU A C 1
ATOM 763 O O . GLU A 1 104 ? 11.018 -0.516 -22.005 1.00 89.75 104 GLU A O 1
ATOM 768 N N . ALA A 1 105 ? 11.134 -1.240 -24.122 1.00 80.56 105 ALA A N 1
ATOM 769 C CA . ALA A 1 105 ? 9.831 -0.699 -24.528 1.00 80.56 105 ALA A CA 1
ATOM 770 C C . ALA A 1 105 ? 8.654 -1.193 -23.655 1.00 80.56 105 ALA A C 1
ATOM 772 O O . ALA A 1 105 ? 7.689 -0.464 -23.420 1.00 80.56 105 ALA A O 1
ATOM 773 N N . ALA A 1 106 ? 8.733 -2.419 -23.123 1.00 87.25 106 ALA A N 1
ATOM 774 C CA . ALA A 1 106 ? 7.681 -3.009 -22.290 1.00 87.25 106 ALA A CA 1
ATOM 775 C C . ALA A 1 106 ? 7.687 -2.518 -20.826 1.00 87.25 106 ALA A C 1
ATOM 777 O O . ALA A 1 106 ? 6.717 -2.749 -20.089 1.00 87.25 106 ALA A O 1
ATOM 778 N N . ALA A 1 107 ? 8.744 -1.829 -20.380 1.00 86.06 107 ALA A N 1
ATOM 779 C CA . ALA A 1 107 ? 8.912 -1.441 -18.981 1.00 86.06 107 ALA A CA 1
ATOM 780 C C . ALA A 1 107 ? 7.862 -0.418 -18.520 1.00 86.06 107 ALA A C 1
ATOM 782 O O . ALA A 1 107 ? 7.311 -0.539 -17.424 1.00 86.06 107 ALA A O 1
ATOM 783 N N . VAL A 1 108 ? 7.488 0.529 -19.386 1.00 86.06 108 VAL A N 1
ATOM 784 C CA . VAL A 1 108 ? 6.446 1.531 -19.098 1.00 86.06 108 VAL A CA 1
ATOM 785 C C . VAL A 1 108 ? 5.078 0.868 -18.887 1.00 86.06 108 VAL A C 1
ATOM 787 O O . VAL A 1 108 ? 4.352 1.207 -17.950 1.00 86.06 108 VAL A O 1
ATOM 790 N N . ALA A 1 109 ? 4.735 -0.134 -19.704 1.00 86.56 109 ALA A N 1
ATOM 791 C CA . ALA A 1 109 ? 3.501 -0.902 -19.536 1.00 86.56 109 ALA A CA 1
ATOM 792 C C . ALA A 1 109 ? 3.513 -1.735 -18.241 1.00 86.56 109 ALA A C 1
ATOM 794 O O . ALA A 1 109 ? 2.483 -1.894 -17.582 1.00 86.56 109 ALA A O 1
ATOM 795 N N . ARG A 1 110 ? 4.678 -2.256 -17.835 1.00 87.94 110 ARG A N 1
ATOM 796 C CA . ARG A 1 110 ? 4.851 -2.957 -16.552 1.00 87.94 110 ARG A CA 1
ATOM 797 C C . ARG A 1 110 ? 4.685 -2.014 -15.358 1.00 87.94 110 ARG A C 1
ATOM 799 O O . ARG A 1 110 ? 3.951 -2.360 -14.436 1.00 87.94 110 ARG A O 1
ATOM 806 N N . LEU A 1 111 ? 5.273 -0.817 -15.407 1.00 87.94 111 LEU A N 1
ATOM 807 C CA . LEU A 1 111 ? 5.087 0.228 -14.392 1.00 87.94 111 LEU A CA 1
ATOM 808 C C . LEU A 1 111 ? 3.612 0.619 -14.249 1.00 87.94 111 LEU A C 1
ATOM 810 O O . LEU A 1 111 ? 3.100 0.691 -13.134 1.00 87.94 111 LEU A O 1
ATOM 814 N N . ARG A 1 112 ? 2.899 0.780 -15.372 1.00 88.94 112 ARG A N 1
ATOM 815 C CA . ARG A 1 112 ? 1.458 1.069 -15.361 1.00 88.94 112 ARG A CA 1
ATOM 816 C C . ARG A 1 112 ? 0.655 -0.058 -14.709 1.00 88.94 112 ARG A C 1
ATOM 818 O O . ARG A 1 112 ? -0.218 0.216 -13.894 1.00 88.94 112 ARG A O 1
ATOM 825 N N . ARG A 1 113 ? 0.969 -1.324 -15.011 1.00 89.06 113 ARG A N 1
ATOM 826 C CA . ARG A 1 113 ? 0.316 -2.480 -14.370 1.00 89.06 113 ARG A CA 1
ATOM 827 C C . ARG A 1 113 ? 0.558 -2.521 -12.861 1.00 89.06 113 ARG A C 1
ATOM 829 O O . ARG A 1 113 ? -0.382 -2.787 -12.124 1.00 89.06 113 ARG A O 1
ATOM 836 N N . LEU A 1 114 ? 1.772 -2.218 -12.399 1.00 90.06 114 LEU A N 1
ATOM 837 C CA . LEU A 1 114 ? 2.084 -2.149 -10.965 1.00 90.06 114 LEU A CA 1
ATOM 838 C C . LEU A 1 114 ? 1.340 -1.007 -10.265 1.00 90.06 114 LEU A C 1
ATOM 840 O O . LEU A 1 114 ? 0.816 -1.199 -9.169 1.00 90.06 114 LEU A O 1
ATOM 844 N N . HIS A 1 115 ? 1.243 0.158 -10.908 1.00 89.81 115 HIS A N 1
ATOM 845 C CA . HIS A 1 115 ? 0.467 1.289 -10.397 1.00 89.81 115 HIS A CA 1
ATOM 846 C C . HIS A 1 115 ? -1.019 0.936 -10.266 1.00 89.81 115 HIS A C 1
ATOM 848 O O . HIS A 1 115 ? -1.590 1.091 -9.186 1.00 89.81 115 HIS A O 1
ATOM 854 N N . VAL A 1 116 ? -1.621 0.380 -11.322 1.00 89.12 116 VAL A N 1
ATOM 855 C CA . VAL A 1 116 ? -3.028 -0.053 -11.317 1.00 89.12 116 VAL A CA 1
ATOM 856 C C . VAL A 1 116 ? -3.267 -1.155 -10.286 1.00 89.12 116 VAL A C 1
ATOM 858 O O . VAL A 1 116 ? -4.245 -1.086 -9.549 1.00 89.12 116 VAL A O 1
ATOM 861 N N . ALA A 1 117 ? -2.366 -2.134 -10.170 1.00 89.00 117 ALA A N 1
ATOM 862 C CA . ALA A 1 117 ? -2.467 -3.188 -9.162 1.00 89.00 117 ALA A CA 1
ATOM 863 C C . ALA A 1 117 ? -2.422 -2.622 -7.733 1.00 89.00 117 ALA A C 1
ATOM 865 O O . ALA A 1 117 ? -3.227 -3.014 -6.891 1.00 89.00 117 ALA A O 1
ATOM 866 N N . GLY A 1 118 ? -1.530 -1.661 -7.466 1.00 87.44 118 GLY A N 1
ATOM 867 C CA . GLY A 1 118 ? -1.460 -0.975 -6.175 1.00 87.44 118 GLY A CA 1
ATOM 868 C C . GLY A 1 118 ? -2.729 -0.178 -5.859 1.00 87.44 118 GLY A C 1
ATOM 869 O O . GLY A 1 118 ? -3.225 -0.227 -4.734 1.00 87.44 118 G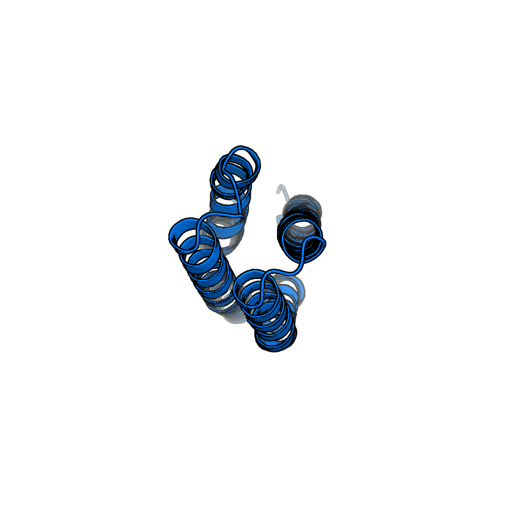LY A O 1
ATOM 870 N N . MET A 1 119 ? -3.302 0.506 -6.854 1.00 91.50 119 MET A N 1
ATOM 871 C CA . MET A 1 119 ? -4.583 1.201 -6.699 1.00 91.50 119 MET A CA 1
ATOM 872 C C . MET A 1 119 ? -5.744 0.236 -6.454 1.00 91.50 119 MET A C 1
ATOM 874 O O . MET A 1 119 ? -6.544 0.476 -5.556 1.00 91.50 119 MET A O 1
ATOM 878 N N . ALA A 1 120 ? -5.819 -0.866 -7.204 1.00 89.56 120 ALA A N 1
ATOM 879 C CA . ALA A 1 120 ? -6.843 -1.888 -7.023 1.00 89.56 120 ALA A CA 1
ATOM 880 C C . ALA A 1 120 ? -6.769 -2.509 -5.622 1.00 89.56 120 ALA A C 1
ATOM 882 O O . ALA A 1 120 ? -7.795 -2.649 -4.961 1.00 89.56 120 ALA A O 1
ATOM 883 N N . ALA A 1 121 ? -5.561 -2.799 -5.127 1.00 88.25 121 ALA A N 1
ATOM 884 C CA . ALA A 1 121 ? -5.362 -3.271 -3.761 1.00 88.25 121 ALA A CA 1
ATOM 885 C C . ALA A 1 121 ? -5.858 -2.245 -2.727 1.00 88.25 121 ALA A C 1
ATOM 887 O O . ALA A 1 121 ? -6.621 -2.606 -1.834 1.00 88.25 121 ALA A O 1
ATOM 888 N N . ASN A 1 122 ? -5.502 -0.962 -2.873 1.00 91.06 122 ASN A N 1
ATOM 889 C CA . ASN A 1 122 ? -6.005 0.100 -1.995 1.00 91.06 122 ASN A CA 1
ATOM 890 C C . ASN A 1 122 ? -7.541 0.221 -2.049 1.00 91.06 122 ASN A C 1
ATOM 892 O O . ASN A 1 122 ? -8.168 0.359 -1.004 1.00 91.06 122 ASN A O 1
ATOM 896 N N . CYS A 1 123 ? -8.158 0.107 -3.232 1.00 90.50 123 CYS A N 1
ATOM 897 C CA . CYS A 1 123 ? -9.617 0.071 -3.377 1.00 90.50 123 CYS A CA 1
ATOM 898 C C . CYS A 1 123 ? -10.244 -1.096 -2.615 1.00 90.50 123 CYS A C 1
ATOM 900 O O . CYS A 1 123 ? -11.218 -0.896 -1.897 1.00 90.50 123 CYS A O 1
ATOM 902 N N . VAL A 1 124 ? -9.698 -2.306 -2.759 1.00 90.31 124 VAL A N 1
ATOM 903 C CA . VAL A 1 124 ? -10.211 -3.501 -2.074 1.00 90.31 124 VAL A CA 1
ATOM 904 C C . VAL A 1 124 ? -10.136 -3.328 -0.559 1.00 90.31 124 VAL A C 1
ATOM 906 O O . VAL A 1 124 ? -11.115 -3.613 0.128 1.00 90.31 124 VAL A O 1
ATOM 909 N N . VAL A 1 125 ? -9.018 -2.812 -0.036 1.00 88.56 125 VAL A N 1
ATOM 910 C CA . VAL A 1 125 ? -8.884 -2.542 1.403 1.00 88.56 125 VAL A CA 1
ATOM 911 C C . VAL A 1 125 ? -9.883 -1.472 1.847 1.00 88.56 125 VAL A C 1
ATOM 913 O O . VAL A 1 125 ? -10.606 -1.696 2.814 1.00 88.56 125 VAL A O 1
ATOM 916 N N . LEU A 1 126 ? -10.002 -0.359 1.117 1.00 89.75 126 LEU A N 1
ATOM 917 C CA . LEU A 1 126 ? -10.939 0.715 1.449 1.00 89.75 126 LEU A CA 1
ATOM 918 C C . LEU A 1 126 ? -12.395 0.227 1.460 1.00 89.75 126 LEU A C 1
ATOM 920 O O . LEU A 1 126 ? -13.120 0.499 2.413 1.00 89.75 126 LEU A O 1
ATOM 924 N N . ILE A 1 127 ? -12.819 -0.530 0.445 1.00 88.12 127 ILE A N 1
ATOM 925 C CA . ILE A 1 127 ? -14.162 -1.127 0.387 1.00 88.12 127 ILE A CA 1
ATOM 926 C C . ILE A 1 127 ? -14.357 -2.091 1.558 1.00 88.12 127 ILE A C 1
ATOM 928 O O . ILE A 1 127 ? -15.381 -2.026 2.235 1.00 88.12 127 ILE A O 1
ATOM 932 N N . GLY A 1 128 ? -13.371 -2.946 1.842 1.00 86.50 128 GLY A N 1
ATOM 933 C CA . GLY A 1 128 ? -13.409 -3.863 2.978 1.00 86.50 128 GLY A CA 1
ATOM 934 C C . GLY A 1 128 ? -13.597 -3.134 4.310 1.00 86.50 128 GLY A C 1
ATOM 935 O O . GLY A 1 128 ? -14.432 -3.541 5.119 1.00 86.50 128 GLY A O 1
ATOM 936 N N . LEU A 1 129 ? -12.892 -2.019 4.514 1.00 86.50 129 LEU A N 1
ATOM 937 C CA . LEU A 1 129 ? -13.033 -1.160 5.690 1.00 86.50 129 LEU A CA 1
ATOM 938 C C . LEU A 1 129 ? -14.423 -0.512 5.762 1.00 86.50 129 LEU A C 1
ATOM 940 O O . LEU A 1 129 ? -15.087 -0.616 6.792 1.00 86.50 129 LEU A O 1
ATOM 944 N N . LEU A 1 130 ? -14.900 0.086 4.667 1.00 86.81 130 LEU A N 1
ATOM 945 C CA . LEU A 1 130 ? -16.220 0.729 4.591 1.00 86.81 130 LEU A CA 1
ATOM 946 C C . LEU A 1 130 ? -17.377 -0.252 4.800 1.00 86.81 130 LEU A C 1
ATOM 948 O O . LEU A 1 130 ? -18.395 0.114 5.372 1.00 86.81 130 LEU A O 1
ATOM 952 N N . VAL A 1 131 ? -17.226 -1.499 4.359 1.00 85.06 131 VAL A N 1
ATOM 953 C CA . VAL A 1 131 ? -18.213 -2.570 4.551 1.00 85.06 131 VAL A CA 1
ATOM 954 C C . VAL A 1 131 ? -18.144 -3.150 5.967 1.00 85.06 131 VAL A C 1
ATOM 956 O O . VAL A 1 131 ? -19.148 -3.630 6.499 1.00 85.06 131 VAL A O 1
ATOM 959 N N . SER A 1 132 ? -16.968 -3.117 6.592 1.00 77.88 132 SER A N 1
ATOM 960 C CA . SER A 1 132 ? -16.775 -3.619 7.950 1.00 77.88 132 SER A CA 1
ATOM 961 C C . SER A 1 132 ? -17.282 -2.616 8.984 1.00 77.88 132 SER A C 1
ATOM 963 O O . SER A 1 132 ? -18.117 -2.978 9.799 1.00 77.88 132 SER A O 1
ATOM 965 N N . PHE A 1 133 ? -16.873 -1.345 8.940 1.00 75.19 133 PHE A N 1
ATOM 966 C CA . PHE A 1 133 ? -17.148 -0.385 10.019 1.00 75.19 133 PHE A CA 1
ATOM 967 C C . PHE A 1 133 ? -18.621 -0.196 10.423 1.00 75.19 133 PHE A C 1
ATOM 969 O O . PHE A 1 133 ? -18.872 -0.176 11.629 1.00 75.19 133 PHE A O 1
ATOM 976 N N . PRO A 1 134 ? -19.606 -0.146 9.506 1.00 73.25 134 PRO A N 1
ATOM 977 C CA . PRO A 1 134 ? -21.021 -0.074 9.872 1.00 73.25 134 PRO A CA 1
ATOM 978 C C . PRO A 1 134 ? -21.511 -1.300 10.645 1.00 73.25 134 PRO A C 1
ATOM 980 O O . PRO A 1 134 ? -22.431 -1.191 11.443 1.00 73.25 134 PRO A O 1
ATOM 983 N N . ARG A 1 135 ? -20.900 -2.473 10.433 1.00 65.12 135 ARG A N 1
ATOM 984 C CA . ARG A 1 135 ? -21.216 -3.684 11.209 1.00 65.12 135 ARG A CA 1
ATOM 985 C C . ARG A 1 135 ? -20.573 -3.682 12.587 1.00 65.12 135 ARG A C 1
ATOM 987 O O . ARG A 1 135 ? -20.990 -4.433 13.459 1.00 65.12 135 ARG A O 1
ATOM 994 N N . ILE A 1 136 ? -19.518 -2.892 12.746 1.00 61.91 136 ILE A N 1
ATOM 995 C CA . ILE A 1 136 ? -18.705 -2.870 13.949 1.00 61.91 136 ILE A CA 1
ATOM 996 C C . ILE A 1 136 ? -19.201 -1.754 14.897 1.00 61.91 136 ILE A C 1
ATOM 998 O O . ILE A 1 136 ? -19.158 -1.931 16.106 1.00 61.91 136 ILE A O 1
ATOM 1002 N N . LEU A 1 137 ? -19.752 -0.645 14.388 1.00 60.91 137 LEU A N 1
ATOM 1003 C CA . LEU A 1 137 ? -20.446 0.375 15.189 1.00 60.91 137 LEU A CA 1
ATOM 1004 C C . LEU A 1 137 ? -21.922 -0.019 15.407 1.00 60.91 137 LEU A C 1
ATOM 1006 O O . LEU A 1 137 ? -22.712 0.136 14.476 1.00 60.91 137 LEU A O 1
ATOM 1010 N N . PRO A 1 138 ? -22.346 -0.493 16.597 1.00 52.59 138 PRO A N 1
ATOM 1011 C CA . PRO A 1 138 ? -23.767 -0.669 16.861 1.00 52.59 138 PRO A CA 1
ATOM 1012 C C . PRO A 1 138 ? -24.456 0.699 16.810 1.00 52.59 138 PRO A C 1
ATOM 1014 O O . PRO A 1 138 ? -24.108 1.620 17.551 1.00 52.59 138 PRO A O 1
ATOM 1017 N N . VAL A 1 139 ? -25.421 0.837 15.901 1.00 50.06 139 VAL A N 1
ATOM 1018 C CA . VAL A 1 139 ? -26.355 1.964 15.884 1.00 50.06 139 VAL A CA 1
ATOM 1019 C C . VAL A 1 139 ? -27.352 1.711 17.016 1.00 50.06 139 VAL A C 1
ATOM 1021 O O . VAL A 1 139 ? -28.370 1.055 16.819 1.00 50.06 139 VAL A O 1
ATOM 1024 N N . SER A 1 140 ? -26.995 2.145 18.224 1.00 41.94 140 SER A N 1
ATOM 1025 C CA . SER A 1 140 ? -27.851 2.132 19.418 1.00 41.94 140 SER A CA 1
ATOM 1026 C C . SER A 1 140 ? -27.788 3.474 20.134 1.00 41.94 140 SER A C 1
ATOM 1028 O O . SER A 1 140 ? -26.657 3.908 20.487 1.00 41.94 140 SER A O 1
#

Sequence (140 aa):
MPDPVAIVAIVVLLLPQAYFLFASPSFLFVSLAIPGVTVLLRVLFSLHCKLLTWAGGLSALAFLATGRPAMACVPAAVALAAMLAKPRFLAAFDEAIARRDAGEAAAVARLRRLHVAGMAANCVVLIGLLVSFPRILPVS

Secondary structure (DSSP, 8-state):
---HHHHHHHHHHHHHHHHHHHHGGGGGSS-TTSHHHHHHHHHHHHHHHHHHHHHHHHHHHHHHHTT-HHHHHHHHHHHHHHHHHHHHHHHHHHHHHHHHHTT-TTHHHHHHHHHHHHHHHHHHHHHHHHHHHHHHS---

pLDDT: mean 86.33, std 8.62, range [41.94, 95.5]

Organism: NCBI:txid2570229

Foldseek 3Di:
DWDPLLVVLLCQQLVLLVVCLVVLVVLVPPQPLDLVSLVVVLVSLLVSLVSLLVSLVSSLVSCVVVVNNVVSVLSNVRNVCSVVVSVVLSVQSVVLSVCSVVVNPCSSVSSSVSSVVSSVVSVVSSVVSVVVVVVVTPPD